Protein AF-A0A382EWD9-F1 (afdb_monomer_lite)

Secondary structure (DSSP, 8-state):
-PPPP-STTS-------EE-SSS-----TTS-GGGS-TTEES-TGGGTT---

Structure (mmCIF, N/CA/C/O backbone):
data_AF-A0A382EWD9-F1
#
_entry.id   AF-A0A382EWD9-F1
#
loop_
_atom_site.group_PDB
_atom_site.id
_atom_site.type_symbol
_atom_site.label_atom_id
_atom_site.label_alt_id
_atom_site.label_comp_id
_atom_site.label_asym_id
_atom_site.label_entity_id
_atom_site.label_seq_id
_atom_site.pdbx_PDB_ins_code
_atom_site.Cartn_x
_atom_site.Cartn_y
_atom_site.Cartn_z
_atom_site.occupancy
_atom_site.B_iso_or_equiv
_atom_site.auth_seq_id
_atom_site.auth_comp_id
_atom_site.auth_asym_id
_atom_site.auth_atom_id
_atom_site.pdbx_PDB_model_num
ATOM 1 N N . VAL A 1 1 ? -4.976 10.232 28.141 1.00 81.19 1 VAL A N 1
ATOM 2 C CA . VAL A 1 1 ? -6.088 9.659 27.346 1.00 81.19 1 VAL A CA 1
ATOM 3 C C . VAL A 1 1 ? -5.609 8.319 26.814 1.00 81.19 1 VAL A C 1
ATOM 5 O O . VAL A 1 1 ? -4.501 8.301 26.288 1.00 81.19 1 VAL A O 1
ATOM 8 N N . PRO A 1 2 ? -6.336 7.210 27.028 1.00 93.56 2 PRO A N 1
ATOM 9 C CA . PRO A 1 2 ? -5.965 5.924 26.439 1.00 93.56 2 PRO A CA 1
ATOM 10 C C . PRO A 1 2 ? -6.064 5.983 24.903 1.00 93.56 2 PRO A C 1
ATOM 12 O O . PRO A 1 2 ? -6.827 6.799 24.380 1.00 93.56 2 PRO A O 1
ATOM 15 N N . PRO A 1 3 ? -5.295 5.163 24.169 1.00 94.69 3 PRO A N 1
ATOM 16 C CA . PRO A 1 3 ? -5.363 5.131 22.712 1.00 94.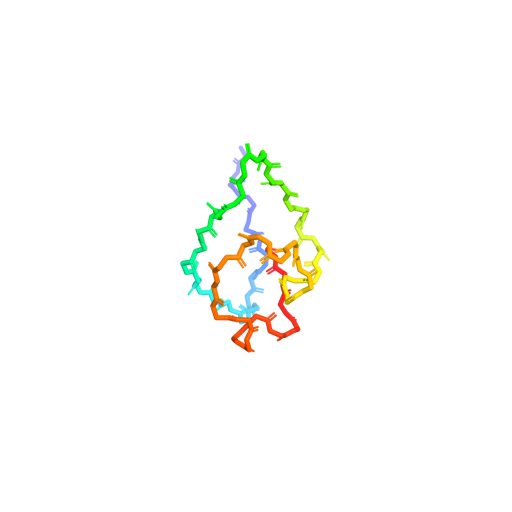69 3 PRO A CA 1
ATOM 17 C C . PRO A 1 3 ? -6.752 4.690 22.230 1.00 94.69 3 PRO A C 1
ATOM 19 O O . PRO A 1 3 ? -7.375 3.812 22.827 1.00 94.69 3 PRO A O 1
ATOM 22 N N . LEU A 1 4 ? -7.219 5.298 21.137 1.00 96.44 4 LEU A N 1
ATOM 23 C CA . LEU A 1 4 ? -8.449 4.898 20.454 1.00 96.44 4 LEU A CA 1
ATOM 24 C C . LEU A 1 4 ? -8.132 3.771 19.469 1.00 96.44 4 LEU A C 1
ATOM 26 O O . LEU A 1 4 ? -7.273 3.935 18.602 1.00 96.44 4 LEU A O 1
ATOM 30 N N . GLN A 1 5 ? -8.831 2.646 19.599 1.00 96.25 5 GLN A N 1
ATOM 31 C CA . GLN A 1 5 ? -8.754 1.555 18.632 1.00 96.25 5 GLN A CA 1
ATOM 32 C C . GLN A 1 5 ? -9.525 1.936 17.362 1.00 96.25 5 GLN A C 1
ATOM 34 O O . GLN A 1 5 ? -10.581 2.568 17.434 1.00 96.25 5 GLN A O 1
ATOM 39 N N . ALA A 1 6 ? -8.994 1.578 16.195 1.00 95.12 6 ALA A N 1
ATOM 40 C CA . ALA A 1 6 ? -9.582 1.907 14.900 1.00 95.12 6 ALA A CA 1
ATOM 41 C C . ALA A 1 6 ? -9.841 0.639 14.082 1.00 95.12 6 ALA A C 1
ATOM 43 O O . ALA A 1 6 ? -9.017 -0.271 14.075 1.00 95.12 6 ALA A O 1
ATOM 44 N N . ASN A 1 7 ? -10.956 0.622 13.340 1.00 95.88 7 ASN A N 1
ATOM 45 C CA . ASN A 1 7 ? -11.332 -0.455 12.412 1.00 95.88 7 ASN A CA 1
ATOM 46 C C . ASN A 1 7 ? -11.429 -1.859 13.056 1.00 95.88 7 ASN A C 1
ATOM 48 O O . ASN A 1 7 ? -11.195 -2.862 12.382 1.00 95.88 7 ASN A O 1
ATOM 52 N N . GLU A 1 8 ? -11.772 -1.948 14.345 1.00 97.25 8 GLU A N 1
ATOM 53 C CA . GLU A 1 8 ? -11.911 -3.234 15.036 1.00 97.25 8 GLU A CA 1
ATOM 54 C C . GLU A 1 8 ? -12.992 -4.119 14.396 1.00 97.25 8 GLU A C 1
ATOM 56 O O . GLU A 1 8 ? -14.033 -3.639 13.945 1.00 97.25 8 GLU A O 1
ATOM 61 N N . GLY A 1 9 ? -12.737 -5.429 14.358 1.00 96.94 9 GLY A N 1
ATOM 62 C CA . GLY A 1 9 ? -13.677 -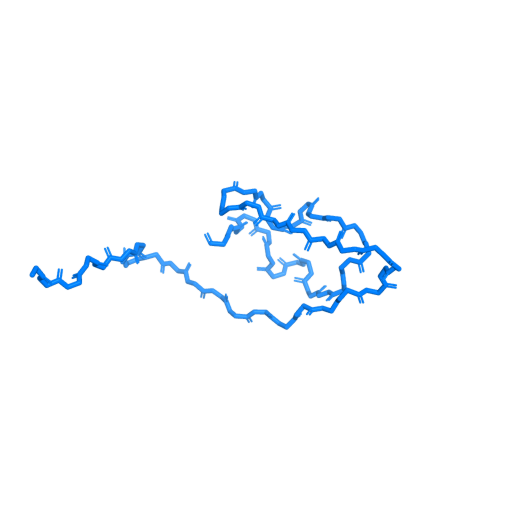6.424 13.831 1.00 96.94 9 GLY A CA 1
ATOM 63 C C . GLY A 1 9 ? -13.792 -6.480 12.303 1.00 96.94 9 GLY A C 1
ATOM 64 O O . GLY A 1 9 ? -14.539 -7.313 11.795 1.00 96.94 9 GLY A O 1
ATOM 65 N N . LEU A 1 10 ? -13.064 -5.638 11.563 1.00 97.00 10 LEU A N 1
ATOM 66 C CA . LEU A 1 10 ? -13.008 -5.699 10.102 1.00 97.00 10 LEU A CA 1
ATOM 67 C C . LEU A 1 10 ? -11.912 -6.663 9.628 1.00 97.00 10 LEU A C 1
ATOM 69 O O . LEU A 1 10 ? -10.832 -6.736 10.215 1.00 97.00 10 LEU A O 1
ATOM 73 N N . GLU A 1 11 ? -12.175 -7.385 8.537 1.00 96.56 11 GLU A N 1
ATOM 74 C CA . GLU A 1 11 ? -11.156 -8.204 7.874 1.00 96.56 11 GLU A CA 1
ATOM 75 C C . GLU A 1 11 ? -10.051 -7.300 7.306 1.00 96.56 11 GLU A C 1
ATOM 77 O O . GLU A 1 11 ? -10.329 -6.309 6.627 1.00 96.56 11 GLU A O 1
ATOM 82 N N . THR A 1 12 ? -8.790 -7.648 7.571 1.00 97.19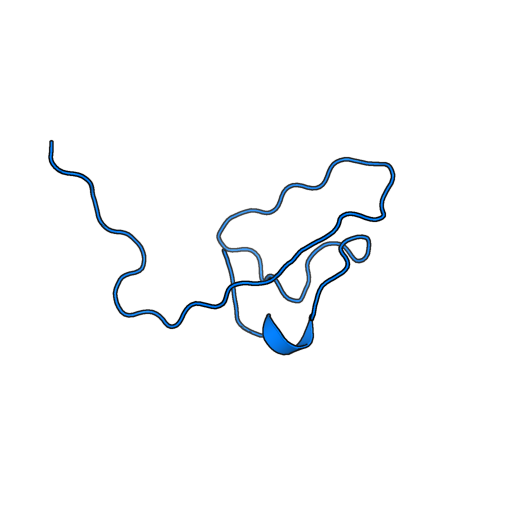 12 THR A N 1
ATOM 83 C CA . THR A 1 12 ? -7.625 -6.897 7.090 1.00 97.19 12 THR A CA 1
ATOM 84 C C . THR A 1 12 ? -6.689 -7.790 6.288 1.00 97.19 12 THR A C 1
ATOM 86 O O . THR A 1 12 ? -6.651 -9.008 6.455 1.00 97.19 12 THR A O 1
ATOM 89 N N . LYS A 1 13 ? -5.932 -7.167 5.382 1.00 96.81 13 LYS A N 1
ATOM 90 C CA . LYS A 1 13 ? -4.952 -7.834 4.523 1.00 96.81 13 LYS A CA 1
ATOM 91 C C . LYS A 1 13 ? -3.661 -7.031 4.525 1.00 96.81 13 LYS A C 1
ATOM 93 O O . LYS A 1 13 ? -3.696 -5.803 4.501 1.00 96.81 13 LYS A O 1
ATOM 98 N N . THR A 1 14 ? -2.527 -7.720 4.502 1.00 97.81 14 THR A N 1
ATOM 99 C CA . THR A 1 14 ? -1.210 -7.093 4.355 1.00 97.81 14 THR A CA 1
ATOM 100 C C . THR A 1 14 ? -0.678 -7.383 2.962 1.00 97.81 14 THR A C 1
ATOM 102 O O . THR A 1 14 ? -0.543 -8.542 2.579 1.00 97.81 14 THR A O 1
ATOM 105 N N . LEU A 1 15 ? -0.374 -6.329 2.206 1.00 98.00 15 LEU A N 1
ATOM 106 C CA . LEU A 1 15 ? 0.177 -6.425 0.857 1.00 98.00 15 LEU A CA 1
ATOM 107 C C . LEU A 1 15 ? 1.516 -5.695 0.796 1.00 98.00 15 LEU A C 1
ATOM 109 O O . LEU A 1 15 ? 1.665 -4.606 1.349 1.00 98.00 15 LEU A O 1
ATOM 113 N N . VAL A 1 16 ? 2.480 -6.283 0.091 1.00 98.38 16 VAL A N 1
ATOM 114 C CA . VAL A 1 16 ? 3.728 -5.602 -0.267 1.00 98.38 16 VAL A CA 1
ATOM 115 C C . VAL A 1 16 ? 3.460 -4.758 -1.507 1.00 98.38 16 VAL A C 1
ATOM 117 O O . VAL A 1 16 ? 2.941 -5.265 -2.500 1.00 98.38 16 VAL A O 1
ATOM 120 N N . VAL A 1 17 ? 3.801 -3.472 -1.444 1.00 98.56 17 VAL A N 1
ATOM 121 C CA . VAL A 1 17 ? 3.545 -2.505 -2.517 1.00 98.56 17 VAL A CA 1
ATOM 122 C C . VAL A 1 17 ? 4.854 -1.838 -2.906 1.00 98.56 17 VAL A C 1
ATOM 124 O O . VAL A 1 17 ? 5.565 -1.316 -2.047 1.00 98.56 17 VAL A O 1
ATOM 127 N N . LYS A 1 18 ? 5.164 -1.823 -4.203 1.00 98.69 18 LYS A N 1
ATOM 128 C CA . LYS A 1 18 ? 6.352 -1.163 -4.752 1.00 98.69 18 LYS A CA 1
ATOM 129 C C . LYS A 1 18 ? 5.944 -0.076 -5.737 1.00 98.69 18 LYS A C 1
ATOM 131 O O . LYS A 1 18 ? 5.161 -0.323 -6.650 1.00 98.69 18 LYS A O 1
ATOM 136 N N . ASN A 1 19 ? 6.489 1.127 -5.574 1.00 98.62 19 ASN A N 1
ATOM 137 C CA . ASN A 1 19 ? 6.344 2.183 -6.571 1.00 98.62 19 ASN A CA 1
ATOM 138 C C . ASN A 1 19 ? 7.420 2.018 -7.650 1.00 98.62 19 ASN A C 1
ATOM 140 O O . ASN A 1 19 ? 8.606 2.148 -7.356 1.00 98.62 19 ASN A O 1
ATOM 144 N N . LEU A 1 20 ? 7.001 1.710 -8.879 1.00 98.69 20 LEU A N 1
ATOM 145 C CA . LEU A 1 20 ? 7.872 1.632 -10.058 1.00 98.69 20 LEU A CA 1
ATOM 146 C C . LEU A 1 20 ? 7.968 2.969 -10.810 1.00 98.69 20 LEU A C 1
ATOM 148 O O . LEU A 1 20 ? 8.724 3.080 -11.773 1.00 98.69 20 LEU A O 1
ATOM 152 N N . GLY A 1 21 ? 7.175 3.965 -10.411 1.00 98.12 21 GLY A N 1
ATOM 153 C CA . GLY A 1 21 ? 7.186 5.297 -10.999 1.00 98.12 21 GLY A CA 1
ATOM 154 C C . GLY A 1 21 ? 8.364 6.149 -10.531 1.00 98.12 21 GLY A C 1
ATOM 155 O O . GLY A 1 21 ? 8.985 5.901 -9.502 1.00 98.12 21 GLY A O 1
ATOM 156 N N . ASP A 1 22 ? 8.619 7.212 -11.282 1.00 98.31 22 ASP A N 1
ATOM 157 C CA . ASP A 1 22 ? 9.632 8.238 -11.013 1.00 98.31 22 ASP A CA 1
ATOM 158 C C . ASP A 1 22 ? 9.138 9.364 -10.087 1.00 98.31 22 ASP A C 1
ATOM 160 O O . ASP A 1 22 ? 9.914 10.207 -9.639 1.00 98.31 22 ASP A O 1
ATOM 164 N N . ARG A 1 23 ? 7.833 9.385 -9.800 1.00 98.56 23 ARG A N 1
ATOM 165 C CA . ARG A 1 23 ? 7.155 10.402 -8.993 1.00 98.56 23 ARG A CA 1
ATOM 166 C C . ARG A 1 23 ? 6.594 9.801 -7.703 1.00 98.56 23 ARG A C 1
ATOM 168 O O . ARG A 1 23 ? 6.174 8.638 -7.695 1.00 98.56 23 ARG A O 1
ATOM 175 N N . PRO A 1 24 ? 6.537 10.587 -6.614 1.00 98.56 24 PRO A N 1
ATOM 176 C CA . PRO A 1 24 ? 5.913 10.152 -5.372 1.00 98.56 24 PRO A CA 1
ATOM 177 C C . PRO A 1 24 ? 4.409 9.911 -5.561 1.00 98.56 24 PRO A 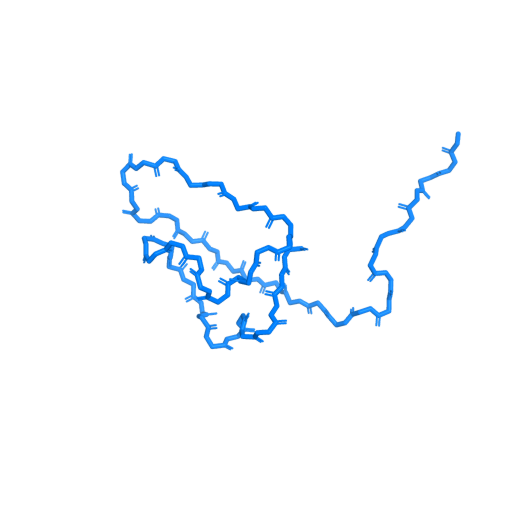C 1
ATOM 179 O O . PRO A 1 24 ? 3.740 10.621 -6.314 1.00 98.56 24 PRO A O 1
ATOM 182 N N . ILE A 1 25 ? 3.875 8.908 -4.860 1.00 98.69 25 ILE A N 1
ATOM 183 C CA . ILE A 1 25 ? 2.455 8.539 -4.878 1.00 98.69 25 ILE A CA 1
ATOM 184 C C . ILE A 1 25 ? 1.972 8.424 -3.430 1.00 98.69 25 ILE A C 1
ATOM 186 O O . ILE A 1 25 ? 2.570 7.704 -2.634 1.00 98.69 25 ILE A O 1
ATOM 190 N N . GLN A 1 26 ? 0.879 9.116 -3.106 1.00 98.69 26 GLN A N 1
ATOM 191 C CA . GLN A 1 26 ? 0.205 9.069 -1.807 1.00 98.69 26 GLN A CA 1
ATOM 192 C C . GLN A 1 26 ? -1.262 8.678 -2.010 1.00 98.69 26 GLN A C 1
ATOM 194 O O . GLN A 1 26 ? -1.892 9.099 -2.980 1.00 98.69 26 GLN A O 1
ATOM 199 N N . ILE A 1 27 ? -1.795 7.855 -1.108 1.00 98.50 27 ILE A N 1
ATOM 200 C CA . ILE A 1 27 ? -3.147 7.299 -1.195 1.00 98.50 27 ILE A CA 1
ATOM 201 C C . ILE A 1 27 ? -3.893 7.662 0.089 1.00 98.50 27 ILE A C 1
ATOM 203 O O . ILE A 1 27 ? -3.349 7.538 1.184 1.00 98.50 27 ILE A O 1
ATOM 207 N N . GLY A 1 28 ? -5.131 8.139 -0.049 1.00 98.31 28 GLY A N 1
ATOM 208 C CA . GLY A 1 28 ? -6.007 8.429 1.088 1.00 98.31 28 GLY A CA 1
ATOM 209 C C . GLY A 1 28 ? -6.641 7.162 1.666 1.00 98.31 28 GLY A C 1
ATOM 210 O O . GLY A 1 28 ? -6.842 6.185 0.948 1.00 98.31 28 GLY A O 1
ATOM 211 N N . SER A 1 29 ? -7.018 7.198 2.948 1.00 97.88 29 SER A N 1
ATOM 212 C CA . SER A 1 29 ? -7.494 6.012 3.677 1.00 97.88 29 SER A CA 1
ATOM 213 C C . SER A 1 29 ? -8.707 5.320 3.053 1.00 97.88 29 SER A C 1
ATOM 215 O O . SER A 1 29 ? -8.811 4.108 3.125 1.00 97.88 29 SER A O 1
ATOM 217 N N . HIS A 1 30 ? -9.603 6.066 2.401 1.00 97.94 30 HIS A N 1
ATOM 218 C CA . HIS A 1 30 ? -10.861 5.541 1.848 1.00 97.94 30 HIS A CA 1
ATOM 219 C C . HIS A 1 30 ? -10.851 5.346 0.330 1.00 97.94 30 HIS A C 1
ATOM 221 O O . HIS A 1 30 ? -11.891 5.071 -0.266 1.00 97.94 30 HIS A O 1
ATOM 227 N N . PHE A 1 31 ? -9.695 5.489 -0.315 1.00 98.50 31 PHE A N 1
ATOM 228 C CA . PHE A 1 31 ? -9.594 5.211 -1.738 1.00 98.50 31 PHE A CA 1
ATOM 229 C C . PHE A 1 31 ? -9.650 3.695 -1.983 1.00 98.50 31 PHE A C 1
ATOM 231 O O . PHE A 1 31 ? -9.029 2.925 -1.250 1.00 98.50 31 PHE A O 1
ATOM 238 N N . HIS A 1 32 ? -10.371 3.261 -3.021 1.00 98.19 32 HIS A N 1
ATOM 239 C CA . HIS A 1 32 ? -10.446 1.847 -3.384 1.00 98.19 32 HIS A CA 1
ATOM 240 C C . HIS A 1 32 ? -9.064 1.354 -3.833 1.00 98.19 32 HIS A C 1
ATOM 242 O O . HIS A 1 32 ? -8.597 1.694 -4.923 1.00 98.19 32 HIS A O 1
ATOM 248 N N . PHE A 1 33 ? -8.389 0.562 -2.993 1.00 98.44 33 PHE A N 1
ATOM 249 C CA . PHE A 1 33 ? -6.966 0.259 -3.174 1.00 98.44 33 PHE A CA 1
AT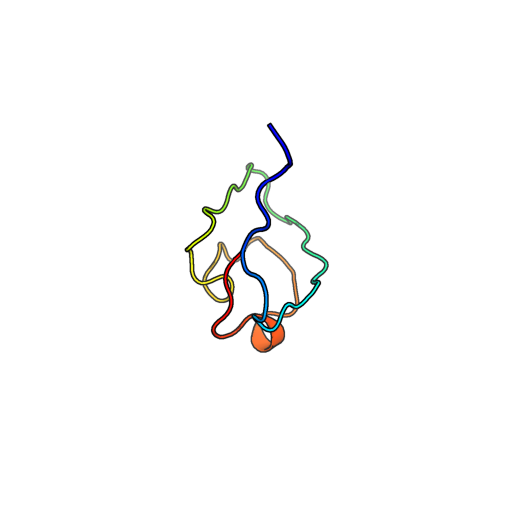OM 250 C C . PHE A 1 33 ? -6.687 -0.498 -4.482 1.00 98.44 33 PHE A C 1
ATOM 252 O O . PHE A 1 33 ? -5.640 -0.322 -5.096 1.00 98.44 33 PHE A O 1
ATOM 259 N N . PHE A 1 34 ? -7.662 -1.266 -4.977 1.00 98.25 34 PHE A N 1
ATOM 260 C CA . PHE A 1 34 ? -7.623 -1.919 -6.289 1.00 98.25 34 PHE A CA 1
ATOM 261 C C . PHE A 1 34 ? -7.343 -0.955 -7.457 1.00 98.25 34 PHE A C 1
ATOM 263 O O . PHE A 1 34 ? -6.652 -1.318 -8.413 1.00 98.25 34 PHE A O 1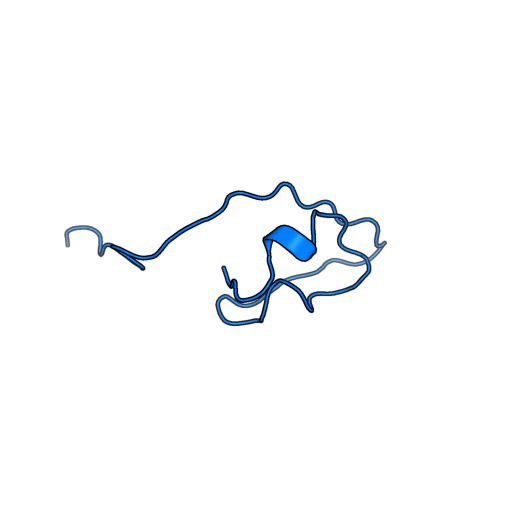
ATOM 270 N N . GLU A 1 35 ? -7.866 0.271 -7.385 1.00 98.12 35 GLU A N 1
ATOM 271 C CA . GLU A 1 35 ? -7.880 1.249 -8.481 1.00 98.12 35 GLU A CA 1
ATOM 272 C C . GLU A 1 35 ? -6.771 2.301 -8.367 1.00 98.12 35 GLU A C 1
ATOM 274 O O . GLU A 1 35 ? -6.732 3.259 -9.139 1.00 98.12 35 GLU A O 1
ATOM 279 N N . VAL A 1 36 ? -5.846 2.144 -7.412 1.00 98.50 36 VAL A N 1
ATOM 280 C CA . VAL A 1 36 ? -4.739 3.096 -7.232 1.00 98.50 36 VAL A CA 1
ATOM 281 C C . VAL A 1 36 ? -3.838 3.122 -8.461 1.00 98.50 36 VAL A C 1
ATOM 283 O O . VAL A 1 36 ? -3.842 2.201 -9.288 1.00 98.50 36 VAL A O 1
ATOM 286 N N . ASN A 1 37 ? -3.020 4.172 -8.540 1.00 98.56 37 ASN A N 1
ATOM 287 C CA . ASN A 1 37 ? -2.090 4.435 -9.633 1.00 98.56 37 ASN A CA 1
ATOM 288 C C . ASN A 1 37 ? -1.403 3.153 -10.157 1.00 98.56 37 ASN A C 1
ATOM 290 O O . ASN A 1 37 ? -0.881 2.343 -9.390 1.00 98.56 37 ASN A O 1
ATOM 294 N N . LYS A 1 38 ? -1.414 2.977 -11.484 1.00 98.19 38 LYS A N 1
ATOM 295 C CA . LYS A 1 38 ? -0.877 1.800 -12.188 1.00 98.19 38 LYS A CA 1
ATOM 296 C C . LYS A 1 38 ? 0.633 1.611 -12.017 1.00 98.19 38 LYS A C 1
ATOM 298 O O . LYS A 1 38 ? 1.107 0.500 -12.204 1.00 98.19 38 LYS A O 1
ATOM 303 N N . ALA A 1 39 ? 1.364 2.661 -11.638 1.00 98.56 39 ALA A N 1
ATOM 304 C CA . ALA A 1 39 ? 2.789 2.580 -11.317 1.00 98.56 39 ALA A CA 1
ATOM 305 C C . ALA A 1 39 ? 3.082 1.805 -10.016 1.00 98.56 39 ALA A C 1
ATOM 307 O O . ALA A 1 39 ? 4.236 1.470 -9.754 1.00 98.56 39 ALA A O 1
ATOM 308 N N . LEU A 1 40 ? 2.060 1.522 -9.199 1.00 98.69 40 LEU A N 1
ATOM 309 C CA . LEU A 1 40 ? 2.191 0.660 -8.030 1.00 98.69 40 LEU A CA 1
ATOM 310 C C . LEU A 1 40 ? 2.028 -0.810 -8.429 1.00 98.69 40 LEU A C 1
ATOM 312 O O . LEU A 1 40 ? 0.973 -1.217 -8.932 1.00 98.69 40 LEU A O 1
ATOM 316 N N . GLU A 1 41 ? 3.073 -1.585 -8.158 1.00 98.75 41 GLU A N 1
ATOM 317 C CA . GLU A 1 41 ? 3.140 -3.035 -8.318 1.00 98.75 41 GLU A CA 1
ATOM 318 C C . GLU A 1 41 ? 2.773 -3.721 -6.994 1.00 98.75 41 GLU A C 1
ATOM 320 O O . GLU A 1 41 ? 3.396 -3.467 -5.960 1.00 98.75 41 GLU A O 1
ATOM 325 N N . PHE A 1 42 ? 1.725 -4.548 -7.034 1.00 98.62 42 PHE A N 1
ATOM 326 C CA . PHE A 1 42 ? 1.214 -5.384 -5.941 1.00 98.62 42 PHE A CA 1
ATOM 327 C C . PHE A 1 42 ? 0.165 -6.371 -6.493 1.00 98.62 42 PHE A C 1
ATOM 329 O O . PHE A 1 42 ? -0.275 -6.238 -7.640 1.00 98.62 42 PHE A O 1
ATOM 336 N N . ASP A 1 43 ? -0.284 -7.333 -5.679 1.00 98.31 43 ASP A N 1
ATOM 337 C CA . ASP A 1 43 ? -1.420 -8.198 -6.027 1.00 98.31 43 ASP A CA 1
ATOM 338 C C . ASP A 1 43 ? -2.734 -7.401 -6.006 1.00 98.31 43 ASP A C 1
ATOM 340 O O . ASP A 1 43 ? -3.357 -7.190 -4.960 1.00 98.31 43 ASP A O 1
ATOM 344 N N . ARG A 1 44 ? -3.165 -6.940 -7.186 1.00 98.00 44 ARG A N 1
ATOM 345 C CA . ARG A 1 44 ? -4.412 -6.181 -7.320 1.00 98.00 44 ARG A CA 1
ATOM 346 C C . ARG A 1 44 ? -5.628 -7.017 -6.965 1.00 98.00 44 ARG A C 1
ATOM 348 O O . ARG A 1 44 ? -6.511 -6.505 -6.291 1.00 98.00 44 ARG A O 1
ATOM 355 N N . ALA A 1 45 ? -5.693 -8.282 -7.373 1.00 97.94 45 ALA A N 1
ATOM 356 C CA . ALA A 1 45 ? -6.873 -9.107 -7.121 1.00 97.94 45 ALA A CA 1
ATOM 357 C C . ALA A 1 45 ? -7.145 -9.246 -5.614 1.00 97.94 45 ALA A C 1
ATOM 359 O O . ALA A 1 45 ? -8.298 -9.139 -5.191 1.00 97.94 45 ALA A O 1
ATOM 360 N N . ALA A 1 46 ? -6.088 -9.366 -4.803 1.00 97.69 46 ALA A N 1
ATOM 361 C CA . ALA A 1 46 ? -6.193 -9.415 -3.347 1.00 97.69 46 ALA A CA 1
ATOM 362 C C . ALA A 1 46 ? -6.776 -8.133 -2.711 1.00 97.69 46 ALA A C 1
ATOM 364 O O . ALA A 1 46 ? -7.400 -8.214 -1.649 1.00 97.69 46 ALA A O 1
ATOM 365 N N . ALA A 1 47 ? -6.620 -6.972 -3.360 1.00 97.75 47 ALA A N 1
ATOM 366 C CA . ALA A 1 47 ? -7.059 -5.660 -2.871 1.00 97.75 47 ALA A CA 1
ATOM 367 C C . ALA A 1 47 ? -8.485 -5.252 -3.294 1.00 97.75 47 ALA A C 1
ATOM 369 O O . ALA A 1 47 ? -8.940 -4.154 -2.959 1.00 97.75 47 ALA A O 1
ATOM 370 N N . LYS A 1 48 ? -9.193 -6.087 -4.064 1.00 97.56 48 LYS A N 1
ATOM 371 C CA . LYS A 1 48 ? -10.546 -5.772 -4.542 1.00 97.56 48 LYS A CA 1
ATOM 372 C C . LYS A 1 48 ? -11.514 -5.608 -3.364 1.00 97.56 48 LYS A C 1
ATOM 374 O O . LYS A 1 48 ? -11.662 -6.514 -2.551 1.00 97.56 48 LYS A O 1
ATOM 379 N N . GLY A 1 49 ? -12.191 -4.462 -3.303 1.00 97.06 49 GLY A N 1
ATOM 380 C CA . GLY A 1 49 ? -13.111 -4.104 -2.219 1.00 97.06 49 GLY A CA 1
ATOM 381 C C . GLY A 1 49 ? -12.428 -3.608 -0.940 1.00 97.06 49 GLY A C 1
ATOM 382 O O . GLY A 1 49 ? -13.109 -3.404 0.060 1.00 97.06 49 GLY A O 1
ATOM 383 N N . SER A 1 50 ? -11.106 -3.407 -0.950 1.00 98.00 50 SER A N 1
ATOM 384 C CA . SER A 1 50 ? -10.336 -2.984 0.224 1.00 98.00 50 SER A CA 1
ATOM 385 C C . SER A 1 50 ? -9.897 -1.517 0.151 1.00 98.00 50 SER A C 1
ATOM 387 O O . SER A 1 50 ? -9.792 -0.920 -0.926 1.00 98.00 50 SER A O 1
ATOM 389 N N . ARG A 1 51 ? -9.613 -0.950 1.326 1.00 98.00 51 ARG A N 1
ATOM 390 C CA . ARG A 1 51 ? -9.049 0.388 1.549 1.00 98.00 51 ARG A CA 1
ATOM 391 C C . ARG A 1 51 ? -7.932 0.307 2.603 1.00 98.00 51 ARG A C 1
ATOM 393 O O . ARG A 1 51 ? -7.735 -0.771 3.165 1.00 98.00 51 ARG A O 1
ATOM 400 N N . LEU A 1 52 ? -7.222 1.410 2.849 1.00 96.69 52 LEU A N 1
ATOM 401 C CA . LEU A 1 52 ? -6.219 1.484 3.923 1.00 96.69 52 LEU A CA 1
ATOM 402 C C . LEU A 1 52 ? -6.873 1.623 5.308 1.00 96.69 52 LEU A C 1
ATOM 404 O O . LEU A 1 52 ? -8.009 2.157 5.398 1.00 96.69 52 LEU A O 1
#

Organism: NCBI:txid408172

InterPro domains:
  IPR002019 Urease, beta subunit-like [PF00699] (4-52)
  IPR036461 Urease, beta subunit superfamily [G3DSA:2.10.150.10] (2-52)
  IPR036461 Urease, beta subunit superfamily [SSF51278] (4-52)
  IPR050069 Urease subunit [PTHR33569] (5-52)

pLDDT: mean 97.41, std 2.52, range [81.19, 98.75]

Sequence (52 aa):
VPPLQANEGLETKTLVVKNLGDRPIQIGSHFHFFEVNKALEFDRAAAKGSRL

Radius of gyration: 13.22 Å; chains: 1; bounding box: 23×20×40 Å

Foldseek 3Di:
DDDDDPPPPDDDDDKDKDQQDPDDDDDDQPPQPLPGDPSIDIPSVVSGPHGD